Protein AF-A0A7X3P3V8-F1 (afdb_monomer_lite)

Sequence (115 aa):
MRKTIAIFVIVTLTCLLTWRFVQSDGHEQPMEAMDESEIILAEYKWNGEPHQISLADLNAAIAELPVYRQQNYETREDKAEYLEELIDERLQILRAADDGFDSLEEHVKKLEDYT

Foldseek 3Di:
DVVVVVVVVVVVVVVVVVVVVVVVPPPPPPPPPPPQQVAWPDWDDDPRDIDTATSVNLLVVLVPDDPVSNVQQPDPVSSVVVVVVVVVVVVVVVVCVVVPVVPDPVVVVVVVVVD

Secondary structure (DSSP, 8-state):
-HHHHHHHHHHHHHHHHHHHHHGGG----------GGG-EEEEEEETTEEEEEEHHHHHHHHHHS-HHHHTT--SHHHHHHHHHHHHHHHHHHHHHHHTTTTS-HHHHHHHHHT-

Structure (mmCIF, N/CA/C/O backbone):
data_AF-A0A7X3P3V8-F1
#
_entry.id   AF-A0A7X3P3V8-F1
#
loop_
_atom_site.group_PDB
_atom_site.id
_atom_site.type_symbol
_atom_site.label_atom_id
_atom_site.label_alt_id
_atom_site.label_comp_id
_atom_site.label_asym_id
_atom_site.label_entity_id
_atom_site.label_seq_id
_atom_site.pdbx_PDB_ins_code
_atom_site.Cartn_x
_atom_site.Cartn_y
_atom_site.Cartn_z
_atom_site.occupancy
_atom_site.B_iso_or_equiv
_atom_site.auth_seq_id
_atom_site.auth_comp_id
_atom_site.auth_asym_id
_atom_site.auth_atom_id
_atom_site.pdbx_PDB_model_num
ATOM 1 N N . MET A 1 1 ? 72.521 -11.409 23.960 1.00 52.66 1 MET A N 1
ATOM 2 C CA . MET A 1 1 ? 71.921 -11.417 22.604 1.00 52.66 1 MET A CA 1
ATOM 3 C C . MET A 1 1 ? 71.014 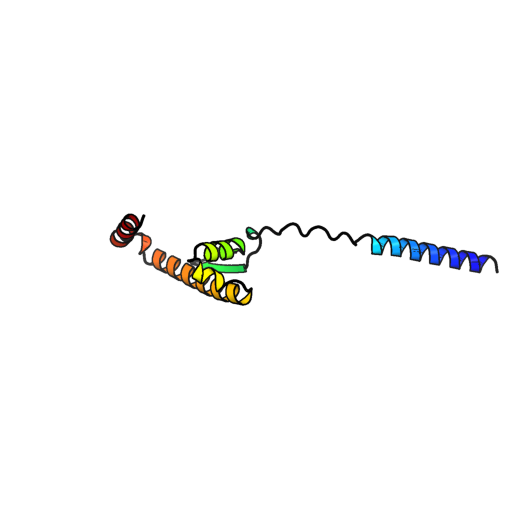-12.624 22.298 1.00 52.66 1 MET A C 1
ATOM 5 O O . MET A 1 1 ? 70.326 -12.576 21.295 1.00 52.66 1 MET A O 1
ATOM 9 N N . ARG A 1 2 ? 70.935 -13.687 23.127 1.00 52.91 2 ARG A N 1
ATOM 10 C CA . ARG A 1 2 ? 70.013 -14.829 22.883 1.00 52.91 2 ARG A CA 1
ATOM 11 C C . ARG A 1 2 ? 68.552 -14.586 23.303 1.00 52.91 2 ARG A C 1
ATOM 13 O O . ARG A 1 2 ? 67.647 -15.101 22.664 1.00 52.91 2 ARG A O 1
ATOM 20 N N . LYS A 1 3 ? 68.311 -13.782 24.349 1.00 52.34 3 LYS A N 1
ATOM 21 C CA . LYS A 1 3 ? 66.954 -13.515 24.874 1.00 52.34 3 LYS A CA 1
ATOM 22 C C . LYS A 1 3 ? 66.122 -12.585 23.978 1.00 52.34 3 LYS A C 1
ATOM 24 O O . LYS A 1 3 ? 64.913 -12.741 23.910 1.00 52.34 3 LYS A O 1
ATOM 29 N N . THR A 1 4 ? 66.764 -11.667 23.254 1.00 51.06 4 THR A N 1
ATOM 30 C CA . THR A 1 4 ? 66.089 -10.723 22.344 1.00 51.06 4 THR A CA 1
ATOM 31 C C . THR A 1 4 ? 65.547 -11.407 21.088 1.00 51.06 4 THR A C 1
ATOM 33 O O . THR A 1 4 ? 64.477 -11.044 20.618 1.00 51.06 4 THR A O 1
ATOM 36 N N . ILE A 1 5 ? 66.232 -12.443 20.590 1.00 59.41 5 ILE A N 1
ATOM 37 C CA . ILE A 1 5 ? 65.781 -13.232 19.430 1.00 59.41 5 ILE A CA 1
ATOM 38 C C . ILE A 1 5 ? 64.536 -14.057 19.791 1.00 59.41 5 ILE A C 1
ATOM 40 O O . ILE A 1 5 ? 63.590 -14.108 19.014 1.00 59.41 5 ILE A O 1
ATOM 44 N N . ALA A 1 6 ? 64.493 -14.637 20.997 1.00 58.12 6 ALA A N 1
ATOM 45 C CA . ALA A 1 6 ? 63.342 -15.415 21.457 1.00 58.12 6 ALA A CA 1
ATOM 46 C C . ALA A 1 6 ? 62.059 -14.569 21.569 1.00 58.12 6 ALA A C 1
ATOM 48 O O . ALA A 1 6 ? 60.986 -15.037 21.208 1.00 58.12 6 ALA A O 1
ATOM 49 N N . ILE A 1 7 ? 62.170 -13.310 22.011 1.00 60.84 7 ILE A N 1
ATOM 50 C CA . ILE A 1 7 ? 61.017 -12.405 22.142 1.00 60.84 7 ILE A CA 1
ATOM 51 C C . ILE A 1 7 ? 60.460 -12.023 20.763 1.00 60.84 7 ILE A C 1
ATOM 53 O O . ILE A 1 7 ? 59.249 -12.063 20.566 1.00 60.84 7 ILE A O 1
ATOM 57 N N . PHE A 1 8 ? 61.325 -11.730 19.785 1.00 57.12 8 PHE A N 1
ATOM 58 C CA . PHE A 1 8 ? 60.881 -11.399 18.425 1.00 57.12 8 PHE A CA 1
ATOM 59 C C . PHE A 1 8 ? 60.155 -12.561 17.731 1.00 57.12 8 PHE A C 1
ATOM 61 O O . PHE A 1 8 ? 59.164 -12.324 17.049 1.00 57.12 8 PHE A O 1
ATOM 68 N N . VAL A 1 9 ? 60.597 -13.807 17.939 1.00 61.09 9 VAL A N 1
ATOM 69 C CA . VAL A 1 9 ? 59.949 -15.000 17.357 1.00 61.09 9 VAL A CA 1
ATOM 70 C C . VAL A 1 9 ? 58.562 -15.252 17.959 1.00 61.09 9 VAL A C 1
ATOM 72 O O . VAL A 1 9 ? 57.653 -15.672 17.251 1.00 61.09 9 VAL A O 1
ATOM 75 N N . ILE A 1 10 ? 58.371 -14.972 19.251 1.00 59.78 10 ILE A N 1
ATOM 76 C CA . ILE A 1 10 ? 57.073 -15.170 19.916 1.00 59.78 10 ILE A CA 1
ATOM 77 C C . ILE A 1 10 ? 56.052 -14.130 19.435 1.00 59.78 10 ILE A C 1
ATOM 79 O O . ILE A 1 10 ? 54.911 -14.487 19.153 1.00 59.78 10 ILE A O 1
ATOM 83 N N . VAL A 1 11 ? 56.466 -12.868 19.271 1.00 61.12 11 VAL A N 1
ATOM 84 C CA . VAL A 1 11 ? 55.573 -11.781 18.829 1.00 61.12 11 VAL A CA 1
ATOM 85 C C . VAL A 1 11 ? 55.110 -11.975 17.379 1.00 61.12 11 VAL A C 1
ATOM 87 O O . VAL A 1 11 ? 53.934 -11.773 17.073 1.00 61.12 11 VAL A O 1
ATOM 90 N N . THR A 1 12 ? 55.992 -12.422 16.480 1.00 59.75 12 THR A N 1
ATOM 91 C CA . THR A 1 12 ? 55.603 -12.690 15.085 1.00 59.75 12 THR A CA 1
ATOM 92 C C . THR A 1 12 ? 54.686 -13.906 14.962 1.00 59.75 12 THR A C 1
ATOM 94 O O . THR A 1 12 ? 53.756 -13.879 14.156 1.00 59.75 12 THR A O 1
ATOM 97 N N . LEU A 1 13 ? 54.876 -14.937 15.795 1.00 59.16 13 LEU A N 1
ATOM 98 C CA . LEU A 1 13 ? 53.996 -16.107 15.830 1.00 59.16 13 LEU A CA 1
ATOM 99 C C . LEU A 1 13 ? 52.577 -15.741 16.293 1.00 59.16 13 LEU A C 1
ATOM 101 O O . LEU A 1 13 ? 51.603 -16.202 15.700 1.00 59.16 13 LEU A O 1
ATOM 105 N N . THR A 1 14 ? 52.439 -14.874 17.303 1.00 58.22 14 THR A N 1
ATOM 106 C CA . THR A 1 14 ? 51.118 -14.425 17.766 1.00 58.22 14 THR A CA 1
ATOM 107 C C . THR A 1 14 ? 50.421 -13.524 16.749 1.00 58.22 14 THR A C 1
ATOM 109 O O . THR A 1 14 ? 49.218 -13.665 16.557 1.00 58.22 14 THR A O 1
ATOM 112 N N . CYS A 1 15 ? 51.160 -12.663 16.037 1.00 58.81 15 CYS A N 1
ATOM 113 C CA . CYS A 1 15 ? 50.593 -11.850 14.955 1.00 58.81 15 CYS A CA 1
ATOM 114 C C . CYS A 1 15 ? 50.132 -12.692 13.754 1.00 58.81 15 CYS A C 1
ATOM 116 O O . CYS A 1 15 ? 49.129 -12.364 13.129 1.00 58.81 15 CYS A O 1
ATOM 118 N N . LEU A 1 16 ? 50.828 -13.786 13.426 1.00 56.94 16 LEU A N 1
ATOM 119 C CA . LEU A 1 16 ? 50.405 -14.688 12.347 1.00 56.94 16 LEU A CA 1
ATOM 120 C C . LEU A 1 16 ? 49.173 -15.524 12.728 1.00 56.94 16 LEU A C 1
ATOM 122 O O . LEU A 1 16 ? 48.326 -15.790 11.874 1.00 56.94 16 LEU A O 1
ATOM 126 N N . LEU A 1 17 ? 49.044 -15.911 14.001 1.00 56.31 17 LEU A N 1
ATOM 127 C CA . LEU A 1 17 ? 47.882 -16.657 14.493 1.00 56.31 17 LEU A CA 1
ATOM 128 C C . LEU A 1 17 ? 46.610 -15.798 14.537 1.00 56.31 17 LEU A C 1
ATOM 130 O O . LEU A 1 17 ? 45.541 -16.297 14.192 1.00 56.31 17 LEU A O 1
ATOM 134 N N . THR A 1 18 ? 46.708 -14.509 14.880 1.00 56.03 18 THR A N 1
ATOM 135 C CA . THR A 1 18 ? 45.551 -13.599 14.818 1.00 56.03 18 THR A CA 1
ATOM 136 C C . THR A 1 18 ? 45.168 -13.238 13.384 1.00 56.03 18 THR A C 1
ATOM 138 O O . THR A 1 18 ? 43.981 -13.111 13.095 1.00 56.03 18 THR A O 1
ATOM 141 N N . TRP A 1 19 ? 46.131 -13.155 12.458 1.00 53.47 19 TRP A N 1
ATOM 142 C CA . TRP A 1 19 ? 45.835 -12.929 11.036 1.00 53.47 19 TRP A CA 1
ATOM 143 C C . TRP A 1 19 ? 45.056 -14.103 10.424 1.00 53.47 19 TRP A C 1
ATOM 145 O O . TRP A 1 19 ? 44.081 -13.892 9.709 1.00 53.47 19 TRP A O 1
ATOM 155 N N . ARG A 1 20 ? 45.416 -15.348 10.770 1.00 54.31 20 ARG A N 1
ATOM 156 C CA . ARG A 1 20 ? 44.660 -16.551 10.374 1.00 54.31 20 ARG A CA 1
ATOM 157 C C . ARG A 1 20 ? 43.219 -16.551 10.893 1.00 54.31 20 ARG A C 1
ATOM 159 O O . ARG A 1 20 ? 42.354 -17.073 10.203 1.00 54.31 20 ARG A O 1
ATOM 166 N N . PHE A 1 21 ? 42.967 -15.954 12.058 1.00 52.75 21 PHE A N 1
ATOM 167 C CA . PHE A 1 21 ? 41.619 -15.823 12.618 1.00 52.75 21 PHE A CA 1
ATOM 168 C C . PHE A 1 21 ? 40.809 -14.713 11.929 1.00 52.75 21 PHE A C 1
ATOM 170 O O . PHE A 1 21 ? 39.668 -14.940 11.553 1.00 52.75 21 PHE A O 1
ATOM 177 N N . VAL A 1 22 ? 41.418 -13.551 11.665 1.00 54.91 22 VAL A N 1
ATOM 178 C CA . VAL A 1 22 ? 40.770 -12.427 10.952 1.00 54.91 22 VAL A CA 1
ATOM 179 C C . VAL A 1 22 ? 40.430 -12.762 9.496 1.00 54.91 22 VAL A C 1
ATOM 181 O O . VAL A 1 22 ? 39.474 -12.225 8.949 1.00 54.91 22 VAL A O 1
ATOM 184 N N . GLN A 1 23 ? 41.185 -13.654 8.854 1.00 52.56 23 GLN A N 1
ATOM 185 C CA . GLN A 1 23 ? 40.927 -14.062 7.469 1.00 52.56 23 GLN A CA 1
ATOM 186 C C . GLN A 1 23 ? 39.926 -15.229 7.348 1.00 52.56 23 GLN A C 1
ATOM 188 O O . GLN A 1 23 ? 39.588 -15.614 6.231 1.00 52.56 23 GLN A O 1
ATOM 193 N N . SER A 1 24 ? 39.467 -15.797 8.472 1.00 48.00 24 SER A N 1
ATOM 194 C CA . SER A 1 24 ? 38.543 -16.942 8.506 1.00 48.00 24 SER A CA 1
ATOM 195 C C . SER A 1 24 ? 37.063 -16.554 8.397 1.00 48.00 24 SER A C 1
ATOM 197 O O . SER A 1 24 ? 36.247 -17.434 8.143 1.00 48.00 24 SER A O 1
ATOM 199 N N . ASP A 1 25 ? 36.718 -15.269 8.516 1.00 48.44 25 ASP A N 1
ATOM 200 C CA . ASP A 1 25 ? 35.337 -14.774 8.370 1.00 48.44 25 ASP A CA 1
ATOM 201 C C . ASP A 1 25 ? 35.037 -14.267 6.948 1.00 48.44 25 ASP A C 1
ATOM 203 O O . ASP A 1 25 ? 34.128 -13.479 6.718 1.00 48.44 25 ASP A O 1
ATOM 207 N N . GLY A 1 26 ? 35.787 -14.759 5.958 1.00 48.97 26 GLY A N 1
ATOM 208 C CA . GLY A 1 26 ? 35.451 -14.633 4.538 1.00 48.97 26 GLY A CA 1
ATOM 209 C C . GLY A 1 26 ? 34.414 -15.659 4.072 1.00 48.97 26 GLY A C 1
ATOM 210 O O . GLY A 1 26 ? 34.371 -15.979 2.886 1.00 48.97 26 GLY A O 1
ATOM 211 N N . HIS A 1 27 ? 33.614 -16.223 4.981 1.00 46.03 27 HIS A N 1
ATOM 212 C CA . HIS A 1 27 ? 32.381 -16.875 4.576 1.00 46.03 27 HIS A CA 1
ATOM 213 C C . HIS A 1 27 ? 31.400 -15.770 4.206 1.00 46.03 27 HIS A C 1
ATOM 215 O O . HIS A 1 27 ? 30.653 -15.272 5.043 1.00 46.03 27 HIS A O 1
ATOM 221 N N . GLU A 1 28 ? 31.405 -15.407 2.923 1.00 51.28 28 GLU A N 1
ATOM 222 C CA . GLU A 1 28 ? 30.179 -15.025 2.235 1.00 51.28 28 GLU A CA 1
ATOM 223 C C . GLU A 1 28 ? 29.195 -16.170 2.488 1.00 51.28 28 GLU A C 1
ATOM 225 O O . GLU A 1 28 ? 29.149 -17.161 1.756 1.00 51.28 28 GLU A O 1
ATOM 230 N N . GLN A 1 29 ? 28.482 -16.106 3.616 1.00 50.75 29 GLN A N 1
ATOM 231 C CA . GLN A 1 29 ? 27.282 -16.895 3.769 1.00 50.75 29 GLN A CA 1
ATOM 232 C C . GLN A 1 29 ? 26.444 -16.548 2.542 1.00 50.75 29 GLN A C 1
ATOM 234 O O . GLN A 1 29 ? 26.289 -15.354 2.255 1.00 50.75 29 GLN A O 1
ATOM 239 N N . PRO A 1 30 ? 25.948 -17.543 1.784 1.00 49.25 30 PRO A N 1
ATOM 240 C CA . PRO A 1 30 ? 24.899 -17.266 0.828 1.00 49.25 30 PRO A CA 1
ATOM 241 C C . PRO A 1 30 ? 23.855 -16.500 1.627 1.00 49.25 30 PRO A C 1
ATOM 243 O O . PRO A 1 30 ? 23.399 -17.002 2.654 1.00 49.25 30 PRO A O 1
ATOM 246 N N . MET A 1 31 ? 23.593 -15.253 1.242 1.00 48.94 31 MET A N 1
ATOM 247 C CA . MET A 1 31 ? 22.443 -14.520 1.734 1.00 48.94 31 MET A CA 1
ATOM 248 C C . MET A 1 31 ? 21.272 -15.437 1.402 1.00 48.94 31 MET A C 1
ATOM 250 O O . MET A 1 31 ? 20.910 -15.556 0.230 1.00 48.94 31 MET A O 1
ATOM 254 N N . GLU A 1 32 ? 20.808 -16.218 2.383 1.00 59.50 32 GLU A N 1
ATOM 255 C CA . GLU A 1 32 ? 19.597 -17.002 2.219 1.00 59.50 32 GLU A CA 1
ATOM 256 C C . GLU A 1 32 ? 18.565 -16.003 1.720 1.00 59.50 32 GLU A C 1
ATOM 258 O O . GLU A 1 32 ? 18.483 -14.895 2.256 1.00 59.50 32 GLU A O 1
ATOM 263 N N . ALA A 1 33 ? 17.911 -16.331 0.603 1.00 67.62 33 ALA A N 1
ATOM 264 C CA . ALA A 1 33 ? 16.916 -15.457 0.014 1.00 67.62 33 ALA A CA 1
ATOM 265 C C . ALA A 1 33 ? 15.914 -15.128 1.122 1.00 67.62 33 ALA A C 1
ATOM 267 O O . ALA A 1 33 ? 15.200 -16.013 1.587 1.00 67.62 33 ALA A O 1
ATOM 268 N N . MET A 1 34 ? 15.982 -13.892 1.617 1.00 76.75 34 MET A N 1
ATOM 269 C CA . MET A 1 34 ? 15.202 -13.449 2.760 1.00 76.75 34 MET A CA 1
ATOM 270 C C . MET A 1 34 ? 13.738 -13.585 2.356 1.00 76.75 34 MET A C 1
ATOM 272 O O . MET A 1 34 ? 13.366 -13.098 1.287 1.00 76.75 34 MET A O 1
ATOM 276 N N . ASP A 1 35 ? 12.944 -14.303 3.148 1.00 90.75 35 ASP A N 1
ATOM 277 C CA . ASP A 1 35 ? 11.529 -14.496 2.848 1.00 90.75 35 ASP A CA 1
ATOM 278 C C . ASP A 1 35 ? 10.856 -13.119 2.794 1.00 90.75 35 ASP A C 1
ATOM 280 O O . ASP A 1 35 ? 10.826 -12.380 3.779 1.00 90.75 35 ASP A O 1
ATOM 284 N N . GLU A 1 36 ? 10.354 -12.744 1.616 1.00 92.19 36 GLU A N 1
ATOM 285 C CA . GLU A 1 36 ? 9.766 -11.424 1.386 1.00 92.19 36 GLU A CA 1
ATOM 286 C C . GLU A 1 36 ? 8.538 -11.172 2.275 1.00 92.19 36 GLU A C 1
ATOM 288 O O . GLU A 1 36 ? 8.185 -10.015 2.517 1.00 92.19 36 GLU A O 1
ATOM 293 N N . SER A 1 37 ? 7.903 -12.228 2.796 1.00 94.31 37 SER A N 1
ATOM 294 C CA . SER A 1 37 ? 6.782 -12.113 3.735 1.00 94.31 37 SER A CA 1
ATOM 295 C C . SER A 1 37 ? 7.208 -11.647 5.133 1.00 94.31 37 SER A C 1
ATOM 297 O O . SER A 1 37 ? 6.409 -11.045 5.848 1.00 94.31 37 SER A O 1
ATOM 299 N N . GLU A 1 38 ? 8.477 -11.837 5.507 1.00 95.62 38 GLU A N 1
ATOM 300 C CA . GLU A 1 38 ? 9.028 -11.375 6.789 1.00 95.62 38 GLU A CA 1
ATOM 301 C C . GLU A 1 38 ? 9.454 -9.895 6.752 1.00 95.62 38 GLU A C 1
ATOM 303 O O . GLU A 1 38 ? 9.704 -9.276 7.791 1.00 95.62 38 GLU A O 1
ATOM 308 N N . ILE A 1 39 ? 9.524 -9.294 5.560 1.00 96.44 39 ILE A N 1
ATOM 309 C CA . ILE A 1 39 ? 9.949 -7.906 5.361 1.00 96.44 39 ILE A CA 1
ATOM 310 C C . ILE A 1 39 ? 8.735 -6.985 5.437 1.00 96.44 39 ILE A C 1
ATOM 312 O O . ILE A 1 39 ? 8.059 -6.767 4.435 1.00 96.44 39 ILE A O 1
ATOM 316 N N . ILE A 1 40 ? 8.476 -6.397 6.605 1.00 97.56 40 ILE A N 1
ATOM 317 C CA . ILE A 1 40 ? 7.389 -5.422 6.781 1.00 97.56 40 ILE A CA 1
ATOM 318 C C . ILE A 1 40 ? 7.796 -4.055 6.215 1.00 97.56 40 ILE A C 1
ATOM 320 O O . ILE A 1 40 ? 8.778 -3.457 6.659 1.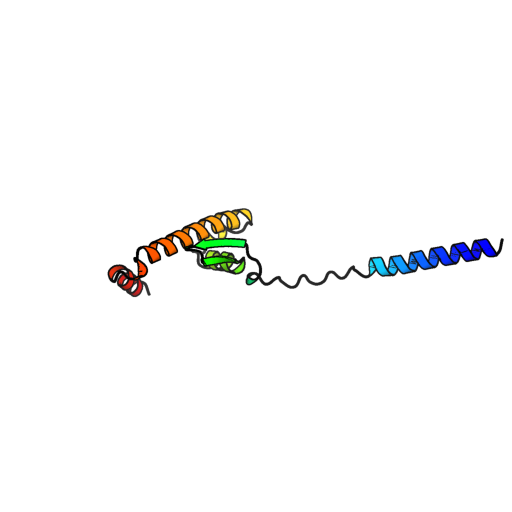00 97.56 40 ILE A O 1
ATOM 324 N N . LEU A 1 41 ? 7.028 -3.554 5.245 1.00 97.44 41 LEU A N 1
ATOM 325 C CA . LEU A 1 41 ? 7.246 -2.258 4.594 1.00 97.44 41 LEU A CA 1
ATOM 326 C C . LEU A 1 41 ? 6.410 -1.136 5.215 1.00 97.44 41 LEU A C 1
ATOM 328 O O . LEU A 1 41 ? 6.874 0.001 5.281 1.00 97.44 41 LEU A O 1
ATOM 332 N N . ALA A 1 42 ? 5.198 -1.451 5.676 1.00 97.12 42 ALA A N 1
ATOM 333 C CA . ALA A 1 42 ? 4.303 -0.489 6.308 1.00 97.12 42 ALA A CA 1
ATOM 334 C C . ALA A 1 42 ? 3.460 -1.133 7.414 1.00 97.12 42 ALA A C 1
ATOM 336 O O . ALA A 1 42 ? 3.093 -2.307 7.334 1.00 97.12 42 ALA A O 1
ATOM 337 N N . GLU A 1 43 ? 3.118 -0.328 8.420 1.00 97.12 43 GLU A N 1
ATOM 338 C CA . GLU A 1 43 ? 2.159 -0.663 9.470 1.00 97.12 43 GLU A CA 1
ATOM 339 C C . GLU A 1 43 ? 1.223 0.528 9.700 1.00 97.12 43 GLU A C 1
ATOM 341 O O . GLU A 1 43 ? 1.671 1.669 9.829 1.00 97.12 43 GLU A O 1
ATOM 346 N N . TYR A 1 44 ? -0.078 0.265 9.774 1.00 94.12 44 TYR A N 1
ATOM 347 C CA . TYR A 1 44 ? -1.099 1.265 10.077 1.00 94.12 44 TYR A CA 1
ATOM 348 C C . TYR A 1 44 ? -2.171 0.679 10.997 1.00 94.12 44 TYR A C 1
ATOM 350 O O . TYR A 1 44 ? -2.252 -0.531 11.193 1.00 94.12 44 TYR A O 1
ATOM 358 N N . LYS A 1 45 ? -2.993 1.543 11.602 1.00 95.12 45 LYS A N 1
ATOM 359 C CA . LYS A 1 45 ? -4.089 1.119 12.482 1.00 95.12 45 LYS A CA 1
ATOM 360 C C . LYS A 1 45 ? -5.431 1.553 11.922 1.00 95.12 45 LYS A C 1
ATOM 362 O O . LYS A 1 45 ? -5.596 2.724 11.586 1.00 95.12 45 LYS A O 1
ATOM 367 N N . TRP A 1 46 ? -6.396 0.642 11.924 1.00 95.50 46 TRP A N 1
ATOM 368 C CA . TRP A 1 46 ? -7.794 0.928 11.614 1.00 95.50 46 TRP A CA 1
ATOM 369 C C . TRP A 1 46 ? -8.670 0.456 12.771 1.00 95.50 46 TRP A C 1
ATOM 371 O O . TRP A 1 46 ? -8.558 -0.684 13.205 1.00 95.50 46 TRP A O 1
ATOM 381 N N . ASN A 1 47 ? -9.491 1.340 13.343 1.00 94.56 47 ASN A N 1
ATOM 382 C CA . ASN A 1 47 ? -10.319 1.037 14.523 1.00 94.56 47 ASN A CA 1
ATOM 383 C C . ASN A 1 47 ? -9.557 0.397 15.707 1.00 94.56 47 ASN A C 1
ATOM 385 O O . ASN A 1 47 ? -10.136 -0.297 16.536 1.00 94.56 47 ASN A O 1
ATOM 389 N N . GLY A 1 48 ? -8.254 0.676 15.817 1.00 93.88 48 GLY A N 1
ATOM 390 C CA . GLY A 1 48 ? -7.373 0.130 16.852 1.00 93.88 48 GLY A CA 1
ATOM 391 C C . GLY A 1 48 ? -6.676 -1.181 16.479 1.00 93.88 48 GLY A C 1
ATOM 392 O O . GLY A 1 48 ? -5.685 -1.513 17.131 1.00 93.88 48 GLY A O 1
ATOM 393 N N . GLU A 1 49 ? -7.111 -1.856 15.414 1.00 96.12 49 GLU A N 1
ATOM 394 C CA . GLU A 1 49 ? -6.490 -3.077 14.900 1.00 96.12 49 GLU A CA 1
ATOM 395 C C . GLU A 1 49 ? -5.271 -2.739 14.024 1.00 96.12 49 GLU A C 1
ATOM 397 O O . GLU A 1 49 ? -5.353 -1.837 13.179 1.00 96.12 49 GLU A O 1
ATOM 402 N N . PRO A 1 50 ? -4.118 -3.400 14.231 1.00 95.62 50 PRO A N 1
ATOM 403 C CA . PRO A 1 50 ? -2.939 -3.205 13.403 1.00 95.62 50 PRO A CA 1
ATOM 404 C C . PRO A 1 50 ? -3.075 -3.948 12.070 1.00 95.62 50 PRO A C 1
ATOM 406 O O . PRO A 1 50 ? -3.476 -5.109 12.015 1.00 95.62 50 PRO A O 1
ATOM 409 N N . HIS A 1 51 ? -2.660 -3.286 11.000 1.00 95.94 51 HIS A N 1
ATOM 410 C CA . HIS A 1 51 ? -2.535 -3.839 9.662 1.00 95.94 51 HIS A CA 1
ATOM 411 C C . HIS A 1 51 ? -1.099 -3.658 9.193 1.00 95.94 51 HIS A C 1
ATOM 413 O O . HIS A 1 51 ? -0.500 -2.604 9.410 1.00 95.94 51 HIS A O 1
ATOM 419 N N . GLN A 1 52 ? -0.557 -4.679 8.539 1.00 97.50 52 GLN A N 1
ATOM 420 C CA . GLN A 1 52 ? 0.799 -4.670 8.007 1.00 97.50 52 GLN A CA 1
ATOM 421 C C . GLN A 1 52 ? 0.781 -4.981 6.513 1.00 97.50 52 GLN A C 1
ATOM 423 O O . GLN A 1 52 ? -0.116 -5.669 6.018 1.00 97.50 52 GLN A O 1
ATOM 428 N N . ILE A 1 53 ? 1.769 -4.441 5.805 1.00 97.50 53 ILE A N 1
ATOM 429 C CA . ILE A 1 53 ? 2.047 -4.756 4.405 1.00 97.50 53 ILE A CA 1
ATOM 430 C C . ILE A 1 53 ? 3.498 -5.215 4.329 1.00 97.50 53 ILE A C 1
ATOM 432 O O . ILE A 1 53 ? 4.414 -4.447 4.643 1.00 97.50 53 ILE A O 1
ATOM 436 N N . SER A 1 54 ? 3.696 -6.471 3.939 1.00 98.00 54 SER A N 1
ATOM 437 C CA . SER A 1 54 ? 5.013 -7.045 3.669 1.00 98.00 54 SER A CA 1
ATOM 438 C C . SER A 1 54 ? 5.488 -6.739 2.243 1.00 98.00 54 SER A C 1
ATOM 440 O O . SER A 1 54 ? 4.716 -6.292 1.389 1.00 98.00 54 SER A O 1
ATOM 442 N N . LEU A 1 55 ? 6.762 -7.007 1.953 1.00 97.19 55 LEU A N 1
ATOM 443 C CA . LEU A 1 55 ? 7.283 -6.939 0.588 1.00 97.19 55 LEU A CA 1
ATOM 444 C C . LEU A 1 55 ? 6.574 -7.945 -0.328 1.00 97.19 55 LEU A C 1
ATOM 446 O O . LEU A 1 55 ? 6.267 -7.604 -1.472 1.00 97.19 55 LEU A O 1
ATOM 450 N N . ALA A 1 56 ? 6.256 -9.135 0.188 1.00 97.31 56 ALA A N 1
ATOM 451 C CA . ALA A 1 56 ? 5.469 -10.124 -0.540 1.00 97.31 56 ALA A CA 1
ATOM 452 C C . ALA A 1 56 ? 4.073 -9.589 -0.907 1.00 97.31 56 ALA A C 1
ATOM 454 O O . ALA A 1 56 ? 3.653 -9.739 -2.053 1.00 97.31 56 ALA A O 1
ATOM 455 N N . ASP A 1 57 ? 3.384 -8.913 0.021 1.00 97.81 57 ASP A N 1
ATOM 456 C CA . ASP A 1 57 ? 2.062 -8.320 -0.238 1.00 97.81 57 ASP A CA 1
ATOM 457 C C . ASP A 1 57 ? 2.119 -7.249 -1.333 1.00 97.81 57 ASP A C 1
ATOM 459 O O . ASP A 1 57 ? 1.262 -7.215 -2.215 1.00 97.81 57 ASP A O 1
ATOM 463 N N . LEU A 1 58 ? 3.137 -6.383 -1.294 1.00 97.94 58 LEU A N 1
ATOM 464 C CA . LEU A 1 58 ? 3.331 -5.342 -2.303 1.00 97.94 58 LEU A CA 1
ATOM 465 C C . LEU A 1 58 ? 3.608 -5.949 -3.685 1.00 97.94 58 LEU A C 1
ATOM 467 O O . LEU A 1 58 ? 2.997 -5.548 -4.675 1.00 97.94 58 LEU A O 1
ATOM 471 N N . ASN A 1 59 ? 4.505 -6.935 -3.760 1.00 96.62 59 ASN A N 1
ATOM 472 C CA . ASN A 1 59 ? 4.830 -7.613 -5.014 1.00 96.62 59 ASN A CA 1
ATOM 473 C C . ASN A 1 59 ? 3.624 -8.392 -5.572 1.00 96.62 59 ASN A C 1
ATOM 475 O O . ASN A 1 59 ? 3.416 -8.390 -6.787 1.00 96.62 59 ASN A O 1
ATOM 479 N N . ALA A 1 60 ? 2.809 -9.010 -4.711 1.00 97.44 60 ALA A N 1
ATOM 480 C CA . ALA A 1 60 ? 1.573 -9.679 -5.110 1.00 97.44 60 ALA A CA 1
ATOM 481 C C . ALA A 1 60 ? 0.546 -8.684 -5.675 1.00 97.44 60 ALA A C 1
ATOM 483 O O . ALA A 1 60 ? 0.021 -8.914 -6.762 1.00 97.44 60 ALA A O 1
ATOM 484 N N . ALA A 1 61 ? 0.336 -7.546 -5.004 1.00 97.19 61 ALA A N 1
ATOM 485 C CA . ALA A 1 61 ? -0.561 -6.494 -5.484 1.00 97.19 61 ALA A CA 1
ATOM 486 C C . ALA A 1 61 ? -0.126 -5.946 -6.857 1.00 97.19 61 ALA A C 1
ATOM 488 O O . ALA A 1 61 ? -0.949 -5.812 -7.761 1.00 97.19 61 ALA A O 1
ATOM 489 N N . ILE A 1 62 ? 1.180 -5.723 -7.066 1.00 97.38 62 ILE A N 1
ATOM 490 C CA . ILE A 1 62 ? 1.714 -5.325 -8.380 1.00 97.38 62 ILE A CA 1
ATOM 491 C C . ILE A 1 62 ? 1.438 -6.412 -9.427 1.00 97.38 62 ILE A C 1
ATOM 493 O O . ILE A 1 62 ? 1.033 -6.092 -10.542 1.00 97.38 62 ILE A O 1
ATOM 497 N N . ALA A 1 63 ? 1.626 -7.692 -9.096 1.00 96.50 63 ALA A N 1
ATOM 498 C CA . ALA A 1 63 ? 1.419 -8.800 -10.030 1.00 96.50 63 ALA A CA 1
ATOM 499 C C . ALA A 1 63 ? -0.049 -8.971 -10.473 1.00 96.50 63 ALA A C 1
ATOM 501 O O . ALA A 1 63 ? -0.296 -9.487 -11.566 1.00 96.50 63 ALA A O 1
ATOM 502 N N . GLU A 1 64 ? -1.010 -8.518 -9.665 1.00 96.25 64 GLU A N 1
ATOM 503 C CA . GLU A 1 64 ? -2.439 -8.499 -10.010 1.00 96.25 64 GLU A CA 1
ATOM 504 C C . GLU A 1 64 ? -2.808 -7.372 -10.989 1.00 96.25 64 GLU A C 1
ATOM 506 O O . GLU A 1 64 ? -3.850 -7.428 -11.651 1.00 96.25 64 GLU A O 1
ATOM 511 N N . LEU A 1 65 ? -1.948 -6.359 -11.146 1.00 95.44 65 LEU A N 1
ATOM 512 C CA . LEU A 1 65 ? -2.169 -5.301 -12.125 1.00 95.44 65 LEU A CA 1
ATOM 513 C C . LEU A 1 65 ? -2.077 -5.842 -13.561 1.00 95.44 65 LEU A C 1
ATOM 515 O O . LEU A 1 65 ? -1.337 -6.788 -13.838 1.00 95.44 65 LEU A O 1
ATOM 519 N N . PRO A 1 66 ? -2.741 -5.195 -14.537 1.00 96.06 66 PRO A N 1
ATOM 520 C CA . PRO A 1 66 ? -2.502 -5.480 -15.946 1.00 96.06 66 PRO A CA 1
ATOM 521 C C . PRO A 1 66 ? -1.013 -5.371 -16.300 1.00 96.06 66 PRO A C 1
ATOM 523 O O . PRO A 1 66 ? -0.351 -4.431 -15.868 1.00 96.06 66 PRO A O 1
ATOM 526 N N . VAL A 1 67 ? -0.508 -6.266 -17.157 1.00 94.44 67 VAL A N 1
ATOM 527 C CA . VAL A 1 67 ? 0.926 -6.357 -17.519 1.00 94.44 67 VAL A CA 1
ATOM 528 C C . VAL A 1 67 ? 1.538 -5.002 -17.909 1.00 94.44 67 VAL A C 1
ATOM 530 O O . VAL A 1 67 ? 2.647 -4.680 -17.499 1.00 94.44 67 VAL A O 1
ATOM 533 N N . TYR A 1 68 ? 0.802 -4.161 -18.644 1.00 94.12 68 TYR A N 1
ATOM 534 C CA . TYR A 1 68 ? 1.281 -2.836 -19.063 1.00 94.12 68 TYR A CA 1
ATOM 535 C C . TYR A 1 68 ? 1.435 -1.820 -17.913 1.00 94.12 68 TYR A C 1
ATOM 537 O O . TYR A 1 68 ? 2.046 -0.775 -18.119 1.00 94.12 68 TYR A O 1
ATOM 545 N N . ARG A 1 69 ? 0.848 -2.080 -16.737 1.00 95.00 69 ARG A N 1
ATOM 546 C CA . ARG A 1 69 ? 1.030 -1.280 -15.516 1.00 95.00 69 ARG A CA 1
ATOM 547 C C . ARG A 1 69 ? 2.138 -1.826 -14.627 1.00 95.00 69 ARG A C 1
ATOM 549 O O . ARG A 1 69 ? 2.803 -1.031 -13.985 1.00 95.00 69 ARG A O 1
ATOM 556 N N . GLN A 1 70 ? 2.377 -3.137 -14.628 1.00 96.19 70 GLN A N 1
ATOM 557 C CA . GLN A 1 70 ? 3.441 -3.756 -13.823 1.00 96.19 70 GLN A CA 1
ATOM 558 C C . GLN A 1 70 ? 4.817 -3.138 -14.115 1.00 96.19 70 GLN A C 1
ATOM 560 O O . GLN A 1 70 ? 5.571 -2.844 -13.195 1.00 96.19 70 GLN A O 1
ATOM 565 N N . GLN A 1 71 ? 5.094 -2.859 -15.394 1.00 94.25 71 GLN A N 1
ATOM 566 C CA . GLN A 1 71 ? 6.331 -2.212 -15.859 1.00 94.25 71 GLN A CA 1
ATOM 567 C C . GLN A 1 71 ? 6.555 -0.791 -15.303 1.00 94.25 71 GLN A C 1
ATOM 569 O O . GLN A 1 71 ? 7.642 -0.246 -15.451 1.00 94.25 71 GLN A O 1
ATOM 574 N N . ASN A 1 72 ? 5.542 -0.166 -14.691 1.00 95.31 72 ASN A N 1
ATOM 575 C CA . ASN A 1 72 ? 5.696 1.144 -14.059 1.00 95.31 72 ASN A CA 1
ATOM 576 C C . ASN A 1 72 ? 6.296 1.044 -12.650 1.00 95.31 72 ASN A C 1
ATOM 578 O O . ASN A 1 72 ? 6.627 2.078 -12.092 1.00 95.31 72 ASN A O 1
ATOM 582 N N . TYR A 1 73 ? 6.414 -0.161 -12.077 1.00 96.06 73 TYR A N 1
ATOM 583 C CA . TYR A 1 73 ? 6.779 -0.383 -10.673 1.00 96.06 73 TYR A CA 1
ATOM 584 C C . TYR A 1 73 ? 8.032 -1.260 -10.527 1.00 96.06 73 TYR A C 1
ATOM 586 O O . TYR A 1 73 ? 8.094 -2.181 -9.708 1.00 96.06 73 TYR A O 1
ATOM 594 N N . GLU A 1 74 ? 9.036 -1.001 -11.367 1.00 92.12 74 GLU A N 1
ATOM 595 C CA . GLU A 1 74 ? 10.280 -1.778 -11.409 1.00 92.12 74 GLU A CA 1
ATOM 596 C C . GLU A 1 74 ? 11.317 -1.280 -10.396 1.00 92.12 74 GLU A C 1
ATOM 598 O O . GLU A 1 74 ? 12.087 -2.081 -9.854 1.00 92.12 74 GLU A O 1
ATOM 603 N N . THR A 1 75 ? 11.344 0.029 -10.120 1.00 95.88 75 THR A N 1
ATOM 604 C CA . THR A 1 75 ? 12.310 0.618 -9.188 1.00 95.88 75 THR A CA 1
ATOM 605 C C . THR A 1 75 ? 11.784 0.638 -7.756 1.00 95.88 75 THR A C 1
ATOM 607 O O . THR A 1 75 ? 10.597 0.448 -7.486 1.00 95.88 75 THR A O 1
ATOM 610 N N . ARG A 1 76 ? 12.686 0.863 -6.796 1.00 94.81 76 ARG A N 1
ATOM 611 C CA . ARG A 1 76 ? 12.301 0.996 -5.387 1.00 94.81 76 ARG A CA 1
ATOM 612 C C . ARG A 1 76 ? 11.401 2.214 -5.178 1.00 94.81 76 ARG A C 1
ATOM 614 O O . ARG A 1 76 ? 10.481 2.144 -4.371 1.00 94.81 76 ARG A O 1
ATOM 621 N N . GLU A 1 77 ? 11.702 3.308 -5.865 1.00 96.44 77 GLU A N 1
ATOM 622 C CA . GLU A 1 77 ? 10.961 4.562 -5.805 1.00 96.44 77 GLU A CA 1
ATOM 623 C C . GLU A 1 77 ? 9.538 4.370 -6.333 1.00 96.44 77 GLU A C 1
ATOM 625 O O . GLU A 1 77 ? 8.590 4.723 -5.636 1.00 96.44 77 GLU A O 1
ATOM 630 N N . ASP A 1 78 ? 9.385 3.707 -7.480 1.00 96.38 78 ASP A N 1
ATOM 631 C CA . ASP A 1 78 ? 8.062 3.429 -8.047 1.00 96.38 78 ASP A CA 1
ATOM 632 C C . ASP A 1 78 ? 7.243 2.500 -7.136 1.00 96.38 78 ASP A C 1
ATOM 634 O O . ASP A 1 78 ? 6.054 2.706 -6.906 1.00 96.38 78 ASP A O 1
ATOM 638 N N . LYS A 1 79 ? 7.884 1.471 -6.564 1.00 97.25 79 LYS A N 1
ATOM 639 C CA . LYS A 1 79 ? 7.234 0.577 -5.595 1.00 97.25 79 LYS A CA 1
ATOM 640 C C . LYS A 1 79 ? 6.815 1.304 -4.320 1.00 97.25 79 LYS A C 1
ATOM 642 O O . LYS A 1 79 ? 5.808 0.935 -3.725 1.00 97.25 79 LYS A O 1
ATOM 647 N N . ALA A 1 80 ? 7.577 2.308 -3.887 1.00 96.88 80 ALA A N 1
ATOM 648 C CA . ALA A 1 80 ? 7.207 3.137 -2.747 1.00 96.88 80 ALA A CA 1
ATOM 649 C C . ALA A 1 80 ? 6.003 4.032 -3.073 1.00 96.88 80 ALA A C 1
ATOM 651 O O . ALA A 1 80 ? 5.123 4.165 -2.232 1.00 96.88 80 ALA A O 1
ATOM 652 N N . GLU A 1 81 ? 5.926 4.584 -4.288 1.00 96.25 81 GLU A N 1
ATOM 653 C CA . GLU A 1 81 ? 4.740 5.315 -4.756 1.00 96.25 81 GLU A CA 1
ATOM 654 C C . GLU A 1 81 ? 3.503 4.408 -4.767 1.00 96.25 81 GLU A C 1
ATOM 656 O O . GLU A 1 81 ? 2.479 4.750 -4.179 1.00 96.25 81 GLU A O 1
ATOM 661 N N . TYR A 1 82 ? 3.624 3.199 -5.322 1.00 97.62 82 TYR A N 1
ATOM 662 C CA . TYR A 1 82 ? 2.522 2.237 -5.323 1.00 97.62 82 TYR A CA 1
ATOM 663 C C . TYR A 1 82 ? 2.121 1.761 -3.922 1.00 97.62 82 TYR A C 1
ATOM 665 O O . TYR A 1 82 ? 0.953 1.476 -3.678 1.00 97.62 82 TYR A O 1
ATOM 673 N N . LEU A 1 83 ? 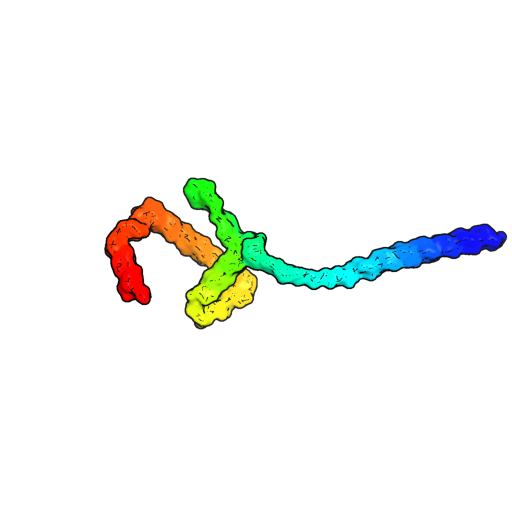3.067 1.669 -2.982 1.00 97.94 83 LEU A N 1
ATOM 674 C CA . LEU A 1 83 ? 2.762 1.304 -1.599 1.00 97.94 83 LEU A CA 1
ATOM 675 C C . LEU A 1 83 ? 1.817 2.322 -0.944 1.00 97.94 83 LEU A C 1
ATOM 677 O O . LEU A 1 83 ? 0.901 1.914 -0.234 1.00 97.94 83 LEU A O 1
ATOM 681 N N . GLU A 1 84 ? 2.015 3.616 -1.196 1.00 96.69 84 GLU A N 1
ATOM 682 C CA . GLU A 1 84 ? 1.113 4.666 -0.705 1.00 96.69 84 GLU A CA 1
ATOM 683 C C . GLU A 1 84 ? -0.279 4.534 -1.345 1.00 96.69 84 GLU A C 1
ATOM 685 O O . GLU A 1 84 ? -1.282 4.521 -0.630 1.00 96.69 84 GLU A O 1
ATOM 690 N N . GLU A 1 85 ? -0.348 4.331 -2.670 1.00 96.19 85 GLU A N 1
ATOM 691 C CA . GLU A 1 85 ? -1.616 4.082 -3.380 1.00 96.19 85 GLU A CA 1
ATOM 692 C C . GLU A 1 85 ? -2.356 2.863 -2.802 1.00 96.19 85 GLU A C 1
ATOM 694 O O . GLU A 1 85 ? -3.551 2.931 -2.511 1.00 96.19 85 GLU A O 1
ATOM 699 N N . LEU A 1 86 ? -1.637 1.764 -2.561 1.00 96.75 86 LEU A N 1
ATOM 700 C CA . LEU A 1 86 ? -2.179 0.529 -1.997 1.00 96.75 86 LEU A CA 1
ATOM 701 C C . LEU A 1 86 ? -2.726 0.730 -0.576 1.00 96.75 86 LEU A C 1
ATOM 703 O O . LEU A 1 86 ? -3.764 0.160 -0.227 1.00 96.75 86 LEU A O 1
ATOM 707 N N . ILE A 1 87 ? -2.035 1.505 0.265 1.00 96.88 87 ILE A N 1
ATOM 708 C CA . ILE A 1 87 ? -2.510 1.825 1.618 1.00 96.88 87 ILE A CA 1
ATOM 709 C C . ILE A 1 87 ? -3.799 2.643 1.534 1.00 96.88 87 ILE A C 1
ATOM 711 O O . ILE A 1 87 ? -4.777 2.299 2.203 1.00 96.88 87 ILE A O 1
ATOM 715 N N . ASP A 1 88 ? -3.831 3.672 0.688 1.00 96.31 88 ASP A N 1
ATOM 716 C CA . ASP A 1 88 ? -5.012 4.514 0.495 1.00 96.31 88 ASP A CA 1
ATOM 717 C C . ASP A 1 88 ? -6.215 3.706 -0.014 1.00 96.31 88 ASP A C 1
ATOM 719 O O . ASP A 1 88 ? -7.318 3.830 0.529 1.00 96.31 88 ASP A O 1
ATOM 723 N N . GLU A 1 89 ? -6.016 2.827 -0.998 1.00 95.25 89 GLU A N 1
ATOM 724 C CA . GLU A 1 89 ? -7.055 1.919 -1.500 1.00 95.25 89 GLU A CA 1
ATOM 725 C C . GLU A 1 89 ? -7.591 1.001 -0.389 1.00 95.25 89 GLU A C 1
ATOM 727 O O . GLU A 1 89 ? -8.807 0.888 -0.199 1.00 95.25 89 GLU A O 1
ATOM 732 N N . ARG A 1 90 ? -6.705 0.386 0.408 1.00 95.25 90 ARG A N 1
ATOM 733 C CA . ARG A 1 90 ? -7.105 -0.476 1.536 1.00 95.25 90 ARG A CA 1
ATOM 734 C C . ARG A 1 90 ? -7.902 0.293 2.587 1.00 95.25 90 ARG A C 1
ATOM 736 O O . ARG A 1 90 ? -8.899 -0.226 3.089 1.00 95.25 90 ARG A O 1
ATOM 743 N N . LEU A 1 91 ? -7.503 1.522 2.912 1.00 95.56 91 LEU A N 1
ATOM 744 C CA . LEU A 1 91 ? -8.230 2.375 3.856 1.00 95.56 91 LEU A CA 1
ATOM 745 C C . LEU A 1 91 ? -9.621 2.753 3.332 1.00 95.56 91 LEU A C 1
ATOM 747 O O . LEU A 1 91 ? -10.581 2.759 4.104 1.00 95.56 91 LEU A O 1
ATOM 751 N N . GLN A 1 92 ? -9.759 3.021 2.032 1.00 95.12 92 GLN A N 1
ATOM 752 C CA . GLN A 1 92 ? -11.063 3.282 1.415 1.00 95.12 92 GLN A CA 1
ATOM 753 C C . GLN A 1 92 ? -11.981 2.057 1.472 1.00 95.12 92 GLN A C 1
ATOM 755 O O . GLN A 1 92 ? -13.163 2.202 1.781 1.00 95.12 92 GLN A O 1
ATOM 760 N N . ILE A 1 93 ? -11.446 0.855 1.232 1.00 93.38 93 ILE A N 1
ATOM 761 C CA . ILE A 1 93 ? -12.206 -0.399 1.346 1.00 93.38 93 ILE A CA 1
ATOM 762 C C . ILE A 1 93 ? -12.669 -0.620 2.789 1.00 93.38 93 ILE A C 1
ATOM 764 O O . ILE A 1 93 ? -13.846 -0.901 3.014 1.00 93.38 93 ILE A O 1
ATOM 768 N N . LEU A 1 94 ? -11.776 -0.447 3.768 1.00 94.31 94 LEU A N 1
ATOM 769 C CA . LEU A 1 94 ? -12.118 -0.561 5.189 1.00 94.31 94 LEU A CA 1
ATOM 770 C C . LEU A 1 94 ? -13.208 0.440 5.583 1.00 94.31 94 LEU A C 1
ATOM 772 O O . LEU A 1 94 ? -14.175 0.080 6.253 1.00 94.31 94 LEU A O 1
ATOM 776 N N . ARG A 1 95 ? -13.100 1.683 5.104 1.00 95.31 95 ARG A N 1
ATOM 777 C CA . ARG A 1 95 ? -14.128 2.701 5.316 1.00 95.31 95 ARG A CA 1
ATOM 778 C C . ARG A 1 95 ? -15.466 2.311 4.696 1.00 95.31 95 ARG A C 1
ATOM 780 O O . ARG A 1 95 ? -16.497 2.477 5.339 1.00 95.31 95 ARG A O 1
ATOM 787 N N . ALA A 1 96 ? -15.455 1.804 3.467 1.00 92.00 96 ALA A N 1
ATOM 788 C CA . ALA A 1 96 ? -16.665 1.379 2.779 1.00 92.00 96 ALA A CA 1
ATOM 789 C C . ALA A 1 96 ? -17.348 0.204 3.501 1.00 92.00 96 ALA A C 1
ATOM 791 O O . ALA A 1 96 ? -18.573 0.185 3.608 1.00 92.00 96 ALA A O 1
ATOM 792 N N .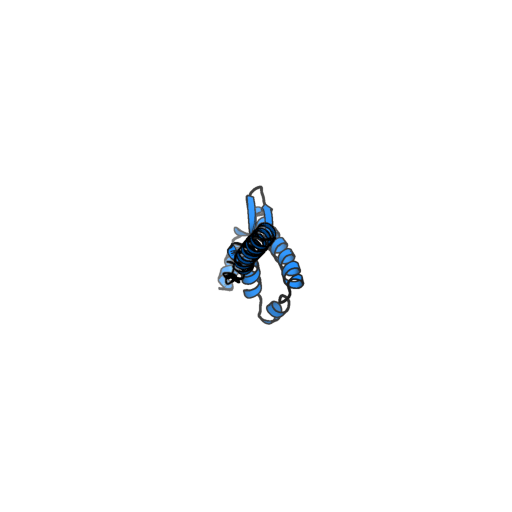 ALA A 1 97 ? -16.573 -0.742 4.036 1.00 91.38 97 ALA A N 1
ATOM 793 C CA . ALA A 1 97 ? -17.101 -1.822 4.866 1.00 91.38 97 ALA A CA 1
ATOM 794 C C . ALA A 1 97 ? -17.727 -1.287 6.168 1.00 91.38 97 ALA A C 1
ATOM 796 O O . ALA A 1 97 ? -18.858 -1.643 6.490 1.00 91.38 97 ALA A O 1
ATOM 797 N N . ASP A 1 98 ? -17.062 -0.360 6.868 1.00 93.44 98 ASP A N 1
ATOM 798 C CA . ASP A 1 98 ? -17.619 0.284 8.071 1.00 93.44 98 ASP A CA 1
ATOM 799 C C . ASP A 1 98 ? -18.918 1.063 7.776 1.00 93.44 98 ASP A C 1
ATOM 801 O O . ASP A 1 98 ? -19.821 1.122 8.614 1.00 93.44 98 ASP A O 1
ATOM 805 N N . ASP A 1 99 ? -19.032 1.640 6.577 1.00 93.00 99 ASP A N 1
ATOM 806 C CA . ASP A 1 99 ? -20.236 2.326 6.097 1.00 93.00 99 ASP A CA 1
ATOM 807 C C . ASP A 1 99 ? -21.307 1.342 5.543 1.00 93.00 99 ASP A C 1
ATOM 809 O O . ASP A 1 99 ? -22.395 1.768 5.146 1.00 93.00 99 ASP A O 1
ATOM 813 N N . GLY A 1 100 ? -21.041 0.027 5.556 1.00 90.88 100 GLY A N 1
ATOM 814 C CA . GLY A 1 100 ? -21.980 -1.055 5.228 1.00 90.88 100 GLY A CA 1
ATOM 815 C C . GLY A 1 100 ? -22.115 -1.396 3.740 1.00 90.88 100 GLY A C 1
ATOM 816 O O . GLY A 1 100 ? -23.055 -2.104 3.361 1.00 90.88 100 GLY A O 1
ATOM 817 N N . PHE A 1 101 ? -21.216 -0.905 2.879 1.00 87.69 101 PHE A N 1
ATOM 818 C CA . PHE A 1 101 ? -21.282 -1.110 1.423 1.00 87.69 101 PHE A CA 1
ATOM 819 C C . PHE A 1 101 ? -21.011 -2.554 0.972 1.00 87.69 101 PHE A C 1
ATOM 821 O O . PHE A 1 101 ? -21.382 -2.918 -0.145 1.00 87.69 101 PHE A O 1
ATOM 828 N N . ASP A 1 102 ? -20.397 -3.369 1.825 1.00 81.88 102 ASP A N 1
ATOM 829 C CA . ASP A 1 102 ? -20.145 -4.801 1.626 1.00 81.88 102 ASP A CA 1
ATOM 830 C C . ASP A 1 102 ? -21.415 -5.662 1.763 1.00 81.88 102 ASP A C 1
ATOM 832 O O . ASP A 1 102 ? -21.480 -6.774 1.241 1.00 81.88 102 ASP A O 1
ATOM 836 N N . SER A 1 103 ? -22.447 -5.132 2.424 1.00 80.88 103 SER A N 1
ATOM 837 C CA . SER A 1 103 ? -23.713 -5.825 2.696 1.00 80.88 103 SER A CA 1
ATOM 838 C C . SER A 1 103 ? -24.867 -5.430 1.762 1.00 80.88 103 SER A C 1
ATOM 840 O O . SER A 1 103 ? -25.961 -5.996 1.843 1.00 80.88 103 SER A O 1
ATOM 842 N N . LEU A 1 104 ? -24.647 -4.464 0.862 1.00 81.56 104 LEU A N 1
ATOM 843 C CA . LEU A 1 104 ? -25.669 -3.988 -0.070 1.00 81.56 104 LEU A CA 1
ATOM 844 C C . LEU A 1 104 ? -25.911 -5.014 -1.185 1.00 81.56 104 LEU A C 1
ATOM 846 O O . LEU A 1 104 ? -25.045 -5.269 -2.019 1.00 81.56 104 LEU A O 1
ATOM 850 N N . GLU A 1 105 ? -27.133 -5.548 -1.253 1.00 76.50 105 GLU A N 1
ATOM 851 C CA . GLU A 1 105 ? -27.526 -6.601 -2.204 1.00 76.50 105 GLU A CA 1
ATOM 852 C C . GLU A 1 105 ? -27.265 -6.223 -3.680 1.00 76.50 105 GLU A C 1
ATOM 854 O O . GLU A 1 105 ? -26.926 -7.081 -4.492 1.00 76.50 105 GLU A O 1
ATOM 859 N N . GLU A 1 106 ? -27.369 -4.935 -4.034 1.00 75.38 106 GLU A N 1
ATOM 860 C CA . GLU A 1 106 ? -27.046 -4.430 -5.379 1.00 75.38 106 GLU A CA 1
ATOM 861 C C . GLU A 1 106 ? -25.558 -4.603 -5.734 1.00 75.38 106 GLU A C 1
ATOM 863 O O . GLU A 1 106 ? -25.220 -4.888 -6.883 1.00 75.38 106 GLU A O 1
ATOM 868 N N . HIS A 1 107 ? -24.663 -4.442 -4.758 1.00 71.00 107 HIS A N 1
ATOM 869 C CA . HIS A 1 107 ? -23.220 -4.561 -4.963 1.00 71.00 107 HIS A CA 1
ATOM 870 C C . HIS A 1 107 ? -22.796 -6.030 -5.023 1.00 71.00 107 HIS A C 1
ATOM 872 O O . HIS A 1 107 ? -22.000 -6.402 -5.883 1.00 71.00 107 HIS A O 1
ATOM 878 N N . VAL A 1 108 ? -23.397 -6.874 -4.178 1.00 67.31 108 VAL A N 1
ATOM 879 C CA . VAL A 1 108 ? -23.162 -8.326 -4.181 1.00 67.31 108 VAL A CA 1
ATOM 880 C C . VAL A 1 108 ? -23.602 -8.953 -5.508 1.00 67.31 108 VAL A C 1
ATOM 882 O O . VAL A 1 108 ? -22.843 -9.719 -6.094 1.00 67.31 108 VAL A O 1
ATOM 885 N N . LYS A 1 109 ? -24.769 -8.569 -6.049 1.00 65.38 109 LYS A N 1
ATOM 886 C CA . LYS A 1 109 ? -25.243 -9.073 -7.355 1.00 65.38 109 LYS A CA 1
ATOM 887 C C . LYS A 1 109 ? -24.334 -8.690 -8.518 1.00 65.38 109 LYS A C 1
ATOM 889 O O . LYS A 1 109 ? -24.108 -9.508 -9.399 1.00 65.38 109 LYS A O 1
ATOM 894 N N . LYS A 1 110 ? -23.768 -7.477 -8.512 1.00 65.38 110 LYS A N 1
ATOM 895 C CA . LYS A 1 110 ? -22.794 -7.079 -9.541 1.00 65.38 110 LYS A CA 1
ATOM 896 C C . LYS A 1 110 ? -21.550 -7.963 -9.531 1.00 65.38 110 LYS A C 1
ATOM 898 O O . LYS A 1 110 ? -20.970 -8.153 -10.589 1.00 65.38 110 LYS A O 1
ATOM 903 N N . LEU A 1 111 ? -21.138 -8.492 -8.379 1.00 61.19 111 LEU A N 1
ATOM 904 C CA . LEU A 1 111 ? -19.978 -9.379 -8.293 1.00 61.19 111 LEU A CA 1
ATOM 905 C C . LEU A 1 111 ? -20.217 -10.695 -9.058 1.00 61.19 111 LEU A C 1
ATOM 907 O O . LEU A 1 111 ? -19.337 -11.151 -9.784 1.00 61.19 111 LEU A O 1
ATOM 911 N N . GLU A 1 112 ? -21.424 -11.261 -8.950 1.00 62.31 112 GLU A N 1
ATOM 912 C CA . GLU A 1 112 ? -21.819 -12.493 -9.652 1.00 62.31 112 GLU A CA 1
ATOM 913 C C . GLU A 1 112 ? -21.841 -12.323 -11.180 1.00 62.31 112 GLU A C 1
ATOM 915 O O . GLU A 1 112 ? -21.509 -13.259 -11.897 1.00 62.31 112 GLU A O 1
ATOM 920 N N . ASP A 1 113 ? -22.161 -11.129 -11.690 1.00 64.12 113 ASP A N 1
ATOM 921 C CA . ASP A 1 113 ? -22.210 -10.856 -13.137 1.00 64.12 113 ASP A CA 1
ATOM 922 C C . ASP A 1 113 ? -20.817 -10.806 -13.808 1.00 64.12 113 ASP A C 1
ATOM 924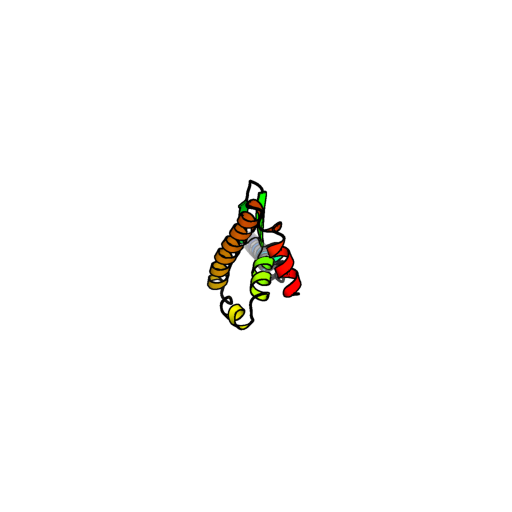 O O . ASP A 1 113 ? -20.719 -10.897 -15.035 1.00 64.12 113 ASP A O 1
ATOM 928 N N . TYR A 1 114 ? -19.741 -10.642 -13.028 1.00 53.47 114 TYR A N 1
ATOM 929 C CA . TYR A 1 114 ? -18.362 -10.525 -13.527 1.00 53.47 114 TYR A CA 1
ATOM 930 C C . TYR A 1 114 ? -17.484 -11.761 -13.269 1.00 53.47 114 TYR A C 1
ATOM 932 O O . TYR A 1 114 ? -16.315 -11.742 -13.666 1.00 53.47 114 TYR A O 1
ATOM 940 N N . THR A 1 115 ? -18.018 -12.808 -12.628 1.00 47.34 115 THR A N 1
ATOM 941 C CA . THR A 1 115 ? -17.284 -14.050 -12.309 1.00 47.34 115 THR A CA 1
ATOM 942 C C . THR A 1 115 ? -17.756 -15.209 -13.181 1.00 47.34 115 THR A C 1
ATOM 944 O O . THR A 1 115 ? -16.889 -15.969 -13.670 1.00 47.34 115 THR A O 1
#

Radius of gyratio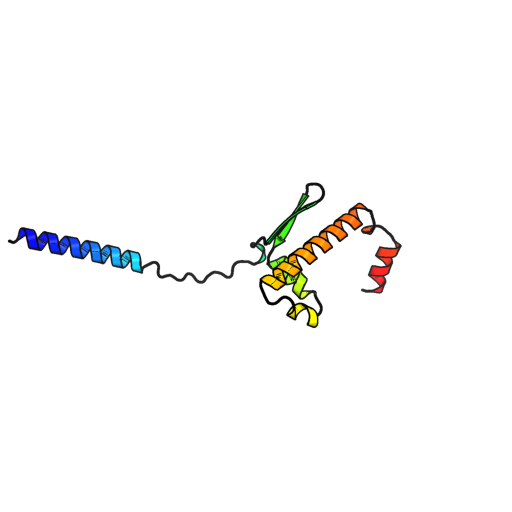n: 29.13 Å; chains: 1; bounding box: 99×23×44 Å

pLDDT: mean 80.41, std 18.87, range [46.03, 98.0]